Protein AF-A0AA90Q363-F1 (afdb_monomer_lite)

Foldseek 3Di:
DEQAAEAEEAEDDDAEEEEAHDAYYAYEYYYEFDLALHEYEYEEENAAEEYEHEYEDDARGQYEYEYEDYHYQYEYEYAYDHDYNAAEYEHFDADARTHAYEDLRLAAAQKEWEFPDDPQKTFTWIGRPHPVDPDDTDGHYIYGNDDLQRHDCNRYDHPPPDGHWYFYHSYPDGDTPDD

Structure (mmCIF, N/CA/C/O backbone):
data_AF-A0AA90Q363-F1
#
_entry.id   AF-A0AA90Q363-F1
#
loop_
_atom_site.group_PDB
_atom_site.id
_atom_site.type_symbol
_atom_site.label_atom_id
_atom_site.label_alt_id
_atom_site.label_comp_id
_atom_site.label_asym_id
_atom_site.label_entity_id
_atom_site.label_seq_id
_atom_site.pdbx_PDB_ins_code
_atom_site.Cartn_x
_atom_site.Cartn_y
_atom_site.Cartn_z
_atom_site.occupancy
_atom_site.B_iso_or_equiv
_atom_site.auth_seq_id
_atom_site.auth_comp_id
_atom_site.auth_asym_id
_atom_site.auth_atom_id
_atom_site.pdbx_PDB_model_num
ATOM 1 N N . LEU A 1 1 ? 9.137 2.253 -15.371 1.00 95.19 1 LEU A N 1
ATOM 2 C CA . LEU A 1 1 ? 9.299 0.809 -15.619 1.00 95.19 1 LEU A CA 1
ATOM 3 C C . LEU A 1 1 ? 7.972 0.289 -16.143 1.00 95.19 1 LEU A C 1
ATOM 5 O O . LEU A 1 1 ? 6.947 0.733 -15.639 1.00 95.19 1 LEU A O 1
ATOM 9 N N . ASN A 1 2 ? 7.997 -0.544 -17.178 1.00 97.44 2 ASN A N 1
ATOM 10 C CA . ASN A 1 2 ? 6.812 -1.176 -17.755 1.00 97.44 2 ASN A CA 1
ATOM 11 C C . ASN A 1 2 ? 7.155 -2.658 -17.968 1.00 97.44 2 ASN A C 1
ATOM 13 O O . ASN A 1 2 ? 8.180 -2.907 -18.608 1.00 97.44 2 ASN A O 1
ATOM 17 N N . GLY A 1 3 ? 6.387 -3.571 -17.372 1.00 97.44 3 GLY A N 1
ATOM 18 C CA . GLY A 1 3 ? 6.580 -5.021 -17.478 1.00 97.44 3 GLY A CA 1
ATOM 19 C C . GLY A 1 3 ? 6.080 -5.556 -18.818 1.00 97.44 3 GLY A C 1
ATOM 20 O O . GLY A 1 3 ? 6.841 -6.105 -19.614 1.00 97.44 3 GLY A O 1
ATOM 21 N N . GLY A 1 4 ? 4.845 -5.210 -19.172 1.00 98.00 4 GLY A N 1
ATOM 22 C CA . GLY A 1 4 ? 4.246 -5.552 -20.452 1.00 98.00 4 GLY A CA 1
ATOM 23 C C . GLY A 1 4 ? 3.374 -6.794 -20.340 1.00 98.00 4 GLY A C 1
ATOM 24 O O . GLY A 1 4 ? 2.246 -6.684 -19.882 1.00 98.00 4 GLY A O 1
ATOM 25 N N . ASN A 1 5 ? 3.827 -7.932 -20.867 1.00 97.94 5 ASN A N 1
ATOM 26 C CA . ASN A 1 5 ? 3.105 -9.200 -20.733 1.00 97.94 5 ASN A CA 1
ATOM 27 C C . ASN A 1 5 ? 3.977 -10.198 -19.971 1.00 97.94 5 ASN A C 1
ATOM 29 O O . ASN A 1 5 ? 5.157 -10.342 -20.299 1.00 97.94 5 ASN A O 1
ATOM 33 N N . GLY A 1 6 ? 3.336 -11.026 -19.154 1.00 98.06 6 GLY A N 1
ATOM 34 C CA . GLY A 1 6 ? 3.991 -12.023 -18.321 1.00 98.06 6 GLY A CA 1
ATOM 35 C C . GLY A 1 6 ? 4.112 -11.527 -16.887 1.00 98.06 6 GLY A C 1
ATOM 36 O O . GLY A 1 6 ? 3.754 -10.407 -16.579 1.00 98.06 6 GLY A O 1
ATOM 37 N N . ASN A 1 7 ? 4.602 -12.395 -16.009 1.00 98.62 7 ASN A N 1
ATOM 38 C CA . ASN A 1 7 ? 4.776 -12.049 -14.605 1.00 98.62 7 ASN A CA 1
ATOM 39 C C . ASN A 1 7 ? 6.124 -11.341 -14.434 1.00 98.62 7 ASN A C 1
ATOM 41 O O . ASN A 1 7 ? 7.180 -11.985 -14.506 1.00 98.62 7 ASN A O 1
ATOM 45 N N . ASP A 1 8 ? 6.095 -10.036 -14.214 1.00 98.62 8 ASP A N 1
ATOM 46 C CA . ASP A 1 8 ? 7.260 -9.173 -14.129 1.00 98.62 8 ASP A CA 1
ATOM 47 C C . ASP A 1 8 ? 7.608 -8.789 -12.687 1.00 98.62 8 ASP A C 1
ATOM 49 O O . ASP A 1 8 ? 6.795 -8.790 -11.764 1.00 98.62 8 ASP A O 1
ATOM 53 N N . VAL A 1 9 ? 8.877 -8.426 -12.485 1.00 98.50 9 VAL A N 1
ATOM 54 C CA . VAL A 1 9 ? 9.364 -7.888 -11.210 1.00 98.50 9 VAL A CA 1
ATOM 55 C C . VAL A 1 9 ? 9.909 -6.485 -11.434 1.00 98.50 9 VAL A C 1
ATOM 57 O O . VAL A 1 9 ? 10.983 -6.299 -12.012 1.00 98.50 9 VAL A O 1
ATOM 60 N N . LEU A 1 10 ? 9.186 -5.480 -10.948 1.00 98.19 10 LEU A N 1
ATOM 61 C CA . LEU A 1 10 ? 9.534 -4.073 -11.104 1.00 98.19 10 LEU A CA 1
ATOM 62 C C . LEU A 1 10 ? 10.003 -3.526 -9.761 1.00 98.19 10 LEU A C 1
ATOM 64 O O . LEU A 1 1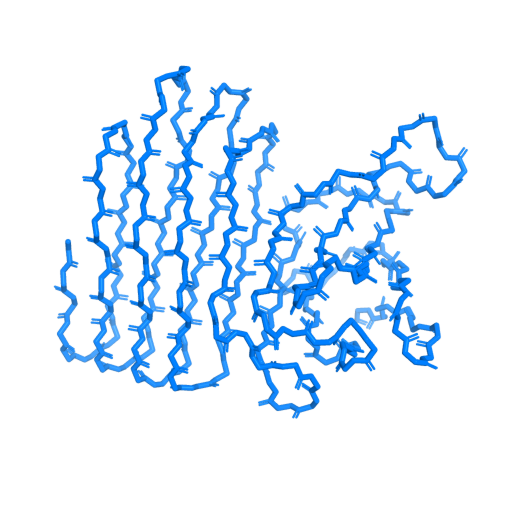0 ? 9.242 -3.482 -8.802 1.00 98.19 10 LEU A O 1
ATOM 68 N N . LYS A 1 11 ? 11.253 -3.059 -9.692 1.00 95.81 11 LYS A N 1
ATOM 69 C CA . LYS A 1 11 ? 11.830 -2.535 -8.447 1.00 95.81 11 LYS A CA 1
ATOM 70 C C . LYS A 1 11 ? 12.292 -1.103 -8.613 1.00 95.81 11 LYS A C 1
ATOM 72 O O . LYS A 1 11 ? 12.985 -0.779 -9.579 1.00 95.81 11 LYS A O 1
ATOM 77 N N . VAL A 1 12 ? 11.976 -0.261 -7.636 1.00 92.12 12 VAL A N 1
ATOM 78 C CA . VAL A 1 12 ? 12.571 1.068 -7.523 1.00 92.12 12 VAL A CA 1
ATOM 79 C C . VAL A 1 12 ? 13.054 1.339 -6.105 1.00 92.12 12 VAL A C 1
ATOM 81 O O . VAL A 1 12 ? 12.379 1.054 -5.118 1.00 92.12 12 VAL A O 1
ATOM 84 N N . SER A 1 13 ? 14.240 1.929 -6.027 1.00 85.31 13 SER A N 1
ATOM 85 C CA . SER A 1 13 ? 14.812 2.511 -4.819 1.00 85.31 13 SER A CA 1
ATOM 86 C C . SER A 1 13 ? 15.461 3.834 -5.206 1.00 85.31 13 SER A C 1
ATOM 88 O O . SER A 1 13 ? 16.245 3.866 -6.157 1.00 85.31 13 SER A O 1
ATOM 90 N N . GLY A 1 14 ? 15.166 4.916 -4.495 1.00 68.50 14 GLY A N 1
ATOM 91 C CA . GLY A 1 14 ? 15.761 6.227 -4.768 1.00 68.50 14 GLY A CA 1
ATOM 92 C C . GLY A 1 14 ? 14.752 7.366 -4.702 1.00 68.50 14 GLY A C 1
ATOM 93 O O . GLY A 1 14 ? 13.543 7.151 -4.734 1.00 68.50 14 GLY A O 1
ATOM 94 N N . SER A 1 15 ? 15.258 8.591 -4.558 1.00 69.69 15 SER A N 1
ATOM 95 C CA . SER A 1 15 ? 14.420 9.788 -4.514 1.00 69.69 15 SER A CA 1
ATOM 96 C C . SER A 1 15 ? 14.027 10.222 -5.929 1.00 69.69 15 SER A C 1
ATOM 98 O O . SER A 1 15 ? 14.728 9.942 -6.902 1.00 69.69 15 SER A O 1
ATOM 100 N N . GLY A 1 16 ? 12.895 10.919 -6.052 1.00 82.56 16 GLY A N 1
ATOM 101 C CA . GLY A 1 16 ? 12.379 11.421 -7.328 1.00 82.56 16 GLY A CA 1
ATOM 102 C C . GLY A 1 16 ? 11.018 10.842 -7.709 1.00 82.56 16 GLY A C 1
ATOM 103 O O . GLY A 1 16 ? 10.308 10.287 -6.872 1.00 82.56 16 GLY A O 1
ATOM 104 N N . ASN A 1 17 ? 10.641 11.022 -8.976 1.00 90.69 17 ASN A N 1
ATOM 105 C CA . ASN A 1 17 ? 9.351 10.589 -9.509 1.00 90.69 17 ASN A CA 1
ATOM 106 C C . ASN A 1 17 ? 9.516 9.295 -10.312 1.00 90.69 17 ASN A C 1
ATOM 108 O O . ASN A 1 17 ? 10.282 9.268 -11.274 1.00 90.69 17 ASN A O 1
ATOM 112 N N . SER A 1 18 ? 8.760 8.261 -9.957 1.00 93.88 18 SER A N 1
ATOM 113 C CA . SER A 1 18 ? 8.806 6.946 -10.597 1.00 93.88 18 SER A CA 1
ATOM 114 C C . SER A 1 18 ? 7.415 6.476 -11.011 1.00 93.88 18 SER A C 1
ATOM 116 O O . SER A 1 18 ? 6.433 6.724 -10.314 1.00 93.88 18 SER A O 1
ATOM 118 N N . GLY A 1 19 ? 7.342 5.785 -12.148 1.00 96.31 19 GLY A N 1
ATOM 119 C CA . GLY A 1 19 ? 6.154 5.062 -12.604 1.00 96.31 19 GLY A CA 1
ATOM 120 C C . GLY A 1 19 ? 6.495 3.590 -12.809 1.00 96.31 19 GLY A C 1
ATOM 121 O O . GLY A 1 19 ? 7.497 3.292 -13.469 1.00 96.31 19 GLY A O 1
ATOM 122 N N . LEU A 1 20 ? 5.702 2.696 -12.230 1.00 98.19 20 LEU A N 1
ATOM 123 C CA . LEU A 1 20 ? 5.832 1.245 -12.308 1.00 98.19 20 LEU A CA 1
ATOM 124 C C . LEU A 1 20 ? 4.488 0.700 -12.800 1.00 98.19 20 LEU A C 1
ATOM 126 O O . LEU A 1 20 ? 3.465 0.943 -12.169 1.00 98.19 20 LEU A O 1
ATOM 130 N N . PHE A 1 21 ? 4.494 0.042 -13.952 1.00 98.50 21 PHE A N 1
ATOM 131 C CA . PHE A 1 21 ? 3.294 -0.481 -14.598 1.00 98.50 21 PHE A CA 1
ATOM 132 C C . PHE A 1 21 ? 3.562 -1.942 -14.931 1.00 98.50 21 PHE A C 1
ATOM 134 O O . PHE A 1 21 ? 4.446 -2.194 -15.751 1.00 98.50 21 PHE A O 1
ATOM 141 N N . GLY A 1 22 ? 2.887 -2.860 -14.249 1.00 98.50 22 GLY A N 1
ATOM 142 C CA . GLY A 1 22 ? 3.054 -4.295 -14.437 1.00 98.50 22 GLY A CA 1
ATOM 143 C C . GLY A 1 22 ? 2.596 -4.711 -15.832 1.00 98.50 22 GLY A C 1
ATOM 144 O O . GLY A 1 22 ? 3.422 -4.933 -16.717 1.00 98.50 22 GLY A O 1
ATOM 145 N N . GLY A 1 23 ? 1.301 -4.572 -16.100 1.00 98.50 23 GLY A N 1
ATOM 146 C CA . GLY A 1 23 ? 0.713 -4.856 -17.401 1.00 98.50 23 GLY A CA 1
ATOM 147 C C . GLY A 1 23 ? -0.188 -6.075 -17.321 1.00 98.50 23 GLY A C 1
ATOM 148 O O . GLY A 1 23 ? -1.184 -6.031 -16.618 1.00 98.50 23 GLY A O 1
ATOM 149 N N . ARG A 1 24 ? 0.075 -7.106 -18.122 1.00 98.31 24 ARG A N 1
ATOM 150 C CA . ARG A 1 24 ? -0.653 -8.376 -18.047 1.00 98.31 24 ARG A CA 1
ATOM 151 C C . ARG A 1 24 ? 0.171 -9.416 -17.328 1.00 98.31 24 ARG A C 1
ATOM 153 O O . ARG A 1 24 ? 1.246 -9.731 -17.833 1.00 98.31 24 ARG A O 1
ATOM 160 N N . GLY A 1 25 ? -0.435 -10.105 -16.376 1.00 98.44 25 GLY A N 1
ATOM 161 C CA . GLY A 1 25 ? 0.195 -11.188 -15.638 1.00 98.44 25 GLY A CA 1
ATOM 162 C C . GLY A 1 25 ? 0.324 -10.811 -14.173 1.00 98.44 25 GLY A C 1
ATOM 163 O O . GLY A 1 25 ? 0.139 -9.668 -13.799 1.00 98.44 25 GLY A O 1
ATOM 164 N N . ALA A 1 26 ? 0.636 -11.797 -13.338 1.00 98.56 26 ALA A N 1
ATOM 165 C CA . ALA A 1 26 ? 0.769 -11.569 -11.905 1.00 98.56 26 ALA A CA 1
ATOM 166 C C . ALA A 1 26 ? 2.133 -10.934 -11.600 1.00 98.56 26 ALA A C 1
ATOM 168 O O . ALA A 1 26 ? 3.149 -11.640 -11.528 1.00 98.56 26 ALA A O 1
ATOM 169 N N . ASP A 1 27 ? 2.154 -9.618 -11.429 1.00 98.75 27 ASP A N 1
ATOM 170 C CA . ASP A 1 27 ? 3.351 -8.808 -11.271 1.00 98.75 27 ASP A CA 1
ATOM 171 C C . ASP A 1 27 ? 3.729 -8.576 -9.804 1.00 98.75 27 ASP A C 1
ATOM 173 O O . ASP A 1 27 ? 2.906 -8.512 -8.887 1.00 98.75 27 ASP A O 1
ATOM 177 N N . LEU A 1 28 ? 5.030 -8.393 -9.572 1.00 98.56 28 LEU A N 1
ATOM 178 C CA . LEU A 1 28 ? 5.589 -7.964 -8.295 1.00 98.56 28 LEU A CA 1
ATOM 179 C C . LEU A 1 28 ? 6.212 -6.577 -8.439 1.00 98.56 28 LEU A C 1
ATOM 181 O O . LEU A 1 28 ? 7.266 -6.401 -9.056 1.00 98.56 28 LEU A O 1
ATOM 185 N N . ILE A 1 29 ? 5.605 -5.588 -7.790 1.00 98.50 29 ILE A N 1
ATOM 186 C CA . ILE A 1 29 ? 6.070 -4.203 -7.791 1.00 98.50 29 ILE A CA 1
ATOM 187 C C . ILE A 1 29 ? 6.637 -3.862 -6.414 1.00 98.50 29 ILE A C 1
ATOM 189 O O . ILE A 1 29 ? 5.902 -3.753 -5.439 1.00 98.50 29 ILE A O 1
ATOM 193 N N . GLU A 1 30 ? 7.947 -3.640 -6.324 1.00 96.75 30 GLU A N 1
ATOM 194 C CA . GLU A 1 30 ? 8.621 -3.264 -5.080 1.00 96.75 30 GLU A CA 1
ATOM 195 C C . GLU A 1 30 ? 9.068 -1.797 -5.097 1.00 96.75 30 GLU A C 1
ATOM 197 O O . GLU A 1 30 ? 9.905 -1.372 -5.901 1.00 96.75 30 GLU A O 1
ATOM 202 N N . ILE A 1 31 ? 8.545 -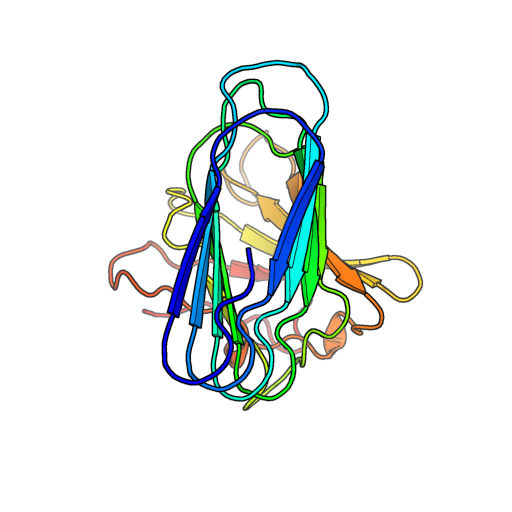1.026 -4.147 1.00 94.12 31 ILE A N 1
ATOM 203 C CA . ILE A 1 31 ? 8.906 0.367 -3.894 1.00 94.12 31 ILE A CA 1
ATOM 204 C C . ILE A 1 31 ? 9.608 0.423 -2.541 1.00 94.12 31 ILE A C 1
ATOM 206 O O . ILE A 1 31 ? 8.987 0.258 -1.487 1.00 94.12 31 ILE A O 1
ATOM 210 N N . ALA A 1 32 ? 10.918 0.650 -2.563 1.00 89.88 32 ALA A N 1
ATOM 211 C CA . ALA A 1 32 ? 11.717 0.764 -1.354 1.00 89.88 32 ALA A CA 1
ATOM 212 C C . ALA A 1 32 ? 11.912 2.229 -0.952 1.00 89.88 32 ALA A C 1
ATOM 214 O O . ALA A 1 32 ? 12.313 3.064 -1.769 1.00 89.88 32 ALA A O 1
ATOM 215 N N . ALA A 1 33 ? 11.672 2.510 0.328 1.00 77.69 33 ALA A N 1
ATOM 216 C CA . ALA A 1 33 ? 11.970 3.781 0.961 1.00 77.69 33 ALA A CA 1
ATOM 217 C C . ALA A 1 33 ? 13.410 4.230 0.722 1.00 77.69 33 ALA A C 1
ATOM 219 O O . ALA A 1 33 ? 14.348 3.438 0.589 1.00 77.69 33 ALA A O 1
ATOM 220 N N . THR A 1 34 ? 13.586 5.545 0.753 1.00 70.31 34 THR A N 1
ATOM 221 C CA . THR A 1 34 ? 14.901 6.164 0.782 1.00 70.31 34 THR A CA 1
ATOM 222 C C . THR A 1 34 ? 15.263 6.543 2.212 1.00 70.31 34 THR A C 1
ATOM 224 O O . THR A 1 34 ? 14.434 7.023 2.979 1.00 70.31 34 THR A O 1
ATOM 227 N N . GLN A 1 35 ? 16.538 6.417 2.579 1.00 72.94 35 GLN A N 1
ATOM 228 C CA . GLN A 1 35 ? 17.048 6.982 3.837 1.00 72.94 35 GLN A CA 1
ATOM 229 C C . GLN A 1 35 ? 17.275 8.504 3.716 1.00 72.94 35 GLN A C 1
ATOM 231 O O . GLN A 1 35 ? 18.212 9.045 4.298 1.00 72.94 35 GLN A O 1
ATOM 236 N N . GLN A 1 36 ? 16.475 9.187 2.894 1.00 72.06 36 GLN A N 1
ATOM 237 C CA . GLN A 1 36 ? 16.622 10.592 2.528 1.00 72.06 36 GLN A CA 1
ATOM 238 C C . GLN A 1 36 ? 15.317 11.327 2.826 1.00 72.06 36 GLN A C 1
ATOM 240 O O . GLN A 1 36 ? 14.236 10.814 2.573 1.00 72.06 36 GLN A O 1
ATOM 245 N N . T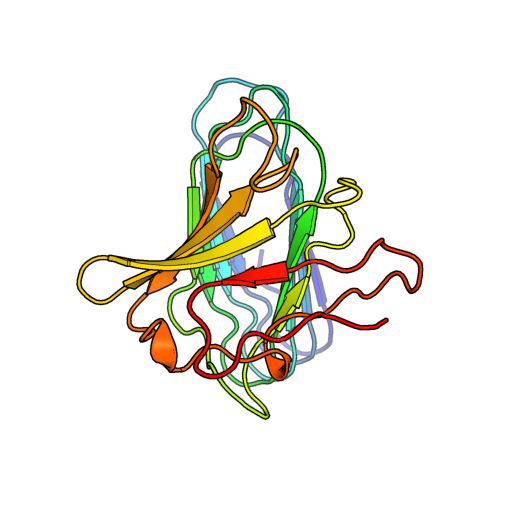HR A 1 37 ? 15.414 12.565 3.304 1.00 70.88 37 THR A N 1
ATOM 246 C CA . THR A 1 37 ? 14.241 13.399 3.627 1.00 70.88 37 THR A CA 1
ATOM 247 C C . THR A 1 37 ? 13.586 14.038 2.398 1.00 70.88 37 THR A C 1
ATOM 249 O O . THR A 1 37 ? 12.577 14.737 2.518 1.00 70.88 37 THR A O 1
ATOM 252 N N . VAL A 1 38 ? 14.163 13.836 1.210 1.00 76.69 38 VAL A N 1
ATOM 253 C CA . VAL A 1 38 ? 13.675 14.413 -0.044 1.00 76.69 38 VAL A CA 1
ATOM 254 C C . VAL A 1 38 ? 12.383 13.714 -0.451 1.00 76.69 38 VAL A C 1
ATOM 256 O O . VAL A 1 38 ? 12.370 12.507 -0.673 1.00 76.69 38 VAL A O 1
ATOM 259 N N . ALA A 1 39 ? 11.303 14.485 -0.591 1.00 79.69 39 ALA A N 1
ATOM 260 C CA . ALA A 1 39 ? 10.016 13.951 -1.016 1.00 79.69 39 ALA A CA 1
ATOM 261 C C . ALA A 1 39 ? 10.098 13.367 -2.437 1.00 79.69 39 ALA A C 1
ATOM 263 O O . ALA A 1 39 ? 10.446 14.067 -3.392 1.00 79.69 39 ALA A O 1
ATOM 264 N N . GLY A 1 40 ? 9.759 12.085 -2.562 1.00 87.31 40 GLY A N 1
ATOM 265 C CA . GLY A 1 40 ? 9.593 11.381 -3.830 1.00 87.31 40 GLY A CA 1
ATOM 266 C C . GLY A 1 40 ? 8.124 11.175 -4.188 1.00 87.31 40 GLY A C 1
ATOM 267 O O . GLY A 1 40 ? 7.215 11.425 -3.389 1.00 87.31 40 GLY A O 1
ATOM 268 N N . ARG A 1 41 ? 7.882 10.674 -5.397 1.00 92.12 41 ARG A N 1
ATOM 269 C CA . ARG A 1 41 ? 6.563 10.213 -5.828 1.00 92.12 41 ARG A CA 1
ATOM 270 C C . ARG A 1 41 ? 6.686 8.903 -6.578 1.00 92.12 41 ARG A C 1
ATOM 272 O O . ARG A 1 41 ? 7.453 8.818 -7.531 1.00 92.12 41 ARG A O 1
ATOM 279 N N . ALA A 1 42 ? 5.868 7.929 -6.220 1.00 93.94 42 ALA A N 1
ATOM 280 C CA . ALA A 1 42 ? 5.706 6.721 -7.009 1.00 93.94 42 ALA A CA 1
ATOM 281 C C . ALA A 1 42 ? 4.257 6.596 -7.479 1.00 93.94 42 ALA A C 1
ATOM 283 O O . ALA A 1 42 ? 3.314 6.876 -6.736 1.00 93.94 42 ALA A O 1
ATOM 284 N N . VAL A 1 43 ? 4.092 6.189 -8.731 1.00 96.94 43 VAL A N 1
ATOM 285 C CA . VAL A 1 43 ? 2.832 5.677 -9.262 1.00 96.94 43 VAL A CA 1
ATOM 286 C C . VAL A 1 43 ? 3.052 4.206 -9.576 1.00 96.94 43 VAL A C 1
ATOM 288 O O . VAL A 1 43 ? 3.978 3.889 -10.321 1.00 96.94 43 VAL A O 1
ATOM 291 N N . ALA A 1 44 ? 2.230 3.338 -8.998 1.00 98.19 44 ALA A N 1
ATOM 292 C CA . ALA A 1 44 ? 2.229 1.907 -9.266 1.00 98.19 44 ALA A CA 1
ATOM 293 C C . ALA A 1 44 ? 0.866 1.476 -9.809 1.00 98.19 44 ALA A C 1
ATOM 295 O O . ALA A 1 44 ? -0.164 1.930 -9.310 1.00 98.19 44 ALA A O 1
ATOM 296 N N . SER A 1 45 ? 0.884 0.625 -10.825 1.00 98.50 45 SER A N 1
ATOM 297 C CA . SER A 1 45 ? -0.279 -0.066 -11.374 1.00 98.50 45 SER A CA 1
ATOM 298 C C . SER A 1 45 ? 0.128 -1.515 -11.580 1.00 98.50 45 SER A C 1
ATOM 300 O O . SER A 1 45 ? 1.119 -1.725 -12.283 1.00 98.50 45 SER A O 1
ATOM 302 N N . GLY A 1 46 ? -0.594 -2.454 -10.977 1.00 98.56 46 GLY A N 1
ATOM 303 C CA . GLY A 1 46 ? -0.438 -3.881 -11.249 1.00 98.56 46 GLY A CA 1
ATOM 304 C C . GLY A 1 46 ? -0.871 -4.176 -12.684 1.00 98.56 46 GLY A C 1
ATOM 305 O O . GLY A 1 46 ? -0.036 -4.186 -13.585 1.00 98.56 46 GLY A O 1
ATOM 306 N N . GLY A 1 47 ? -2.175 -4.132 -12.936 1.00 98.50 47 GLY A N 1
ATOM 307 C CA . GLY A 1 47 ? -2.743 -4.264 -14.272 1.00 98.50 47 GLY A CA 1
ATOM 308 C C . GLY A 1 47 ? -3.805 -5.352 -14.325 1.00 98.50 47 GLY A C 1
ATOM 309 O O . GLY A 1 47 ? -4.847 -5.197 -13.696 1.00 98.50 47 GLY A O 1
ATOM 310 N N . ASP A 1 48 ? -3.599 -6.366 -15.158 1.00 98.50 48 ASP A N 1
ATOM 311 C CA . ASP A 1 48 ? -4.466 -7.542 -15.237 1.00 98.50 48 ASP A CA 1
ATOM 312 C C . ASP A 1 48 ? -3.856 -8.685 -14.410 1.00 98.50 48 ASP A C 1
ATOM 314 O O . ASP A 1 48 ? -2.656 -8.912 -14.498 1.00 98.50 48 ASP A O 1
ATOM 318 N N . ASP A 1 49 ? -4.711 -9.500 -13.791 1.00 98.50 49 ASP A N 1
ATOM 319 C CA . ASP A 1 49 ? -4.380 -10.618 -12.898 1.00 98.50 49 ASP A CA 1
ATOM 320 C C . ASP A 1 49 ? -3.998 -10.173 -11.472 1.00 98.50 49 ASP A C 1
ATOM 322 O O . ASP A 1 49 ? -4.167 -9.028 -11.088 1.00 98.50 49 ASP A O 1
ATOM 326 N N . ALA A 1 50 ? -3.647 -11.134 -10.614 1.00 98.38 50 ALA A N 1
ATOM 327 C CA . ALA A 1 50 ? -3.417 -10.880 -9.194 1.00 98.38 50 ALA A CA 1
ATOM 328 C C . ALA A 1 50 ? -1.999 -10.352 -8.949 1.00 98.38 50 ALA A C 1
ATOM 330 O O . ALA A 1 50 ? -1.034 -11.123 -8.981 1.00 98.38 50 ALA A O 1
ATOM 331 N N . ASP A 1 51 ? -1.894 -9.067 -8.632 1.00 98.75 51 ASP A N 1
ATOM 332 C CA . ASP A 1 51 ? -0.631 -8.366 -8.454 1.00 98.75 51 ASP A CA 1
ATOM 333 C C . ASP A 1 51 ? -0.232 -8.217 -6.987 1.00 98.75 51 ASP A C 1
ATOM 335 O O . ASP A 1 51 ? -1.044 -8.212 -6.059 1.00 98.75 51 ASP A O 1
ATOM 339 N N . THR A 1 52 ? 1.069 -8.061 -6.753 1.00 98.44 52 THR A N 1
ATOM 340 C CA . THR A 1 52 ? 1.620 -7.748 -5.431 1.00 98.44 52 THR A CA 1
ATOM 341 C C . THR A 1 52 ? 2.378 -6.431 -5.469 1.00 98.44 52 THR A C 1
ATOM 343 O O . THR A 1 52 ? 3.413 -6.303 -6.125 1.00 98.44 52 THR A O 1
ATOM 346 N N . ILE A 1 53 ? 1.907 -5.449 -4.700 1.00 98.19 53 ILE A N 1
ATOM 347 C CA . ILE A 1 53 ? 2.542 -4.135 -4.576 1.00 98.19 53 ILE A CA 1
ATOM 348 C C . ILE A 1 53 ? 3.125 -3.998 -3.173 1.00 98.19 53 ILE A C 1
ATOM 350 O O . ILE A 1 53 ? 2.407 -3.836 -2.188 1.00 98.19 53 ILE A O 1
ATOM 354 N N . VAL A 1 54 ? 4.452 -4.034 -3.089 1.00 96.00 54 VAL A N 1
ATOM 355 C CA . VAL A 1 54 ? 5.208 -3.960 -1.839 1.00 96.00 54 VAL A CA 1
ATOM 356 C C . VAL A 1 54 ? 5.750 -2.558 -1.630 1.00 96.00 54 VAL A C 1
ATOM 358 O O . VAL A 1 54 ? 6.567 -2.063 -2.409 1.00 96.00 54 VAL A O 1
ATOM 361 N N . VAL A 1 55 ? 5.376 -1.943 -0.513 1.00 93.81 55 VAL A N 1
ATOM 362 C CA . VAL A 1 55 ? 5.938 -0.675 -0.053 1.00 93.81 55 VAL A CA 1
ATOM 363 C C . VAL A 1 55 ? 6.768 -0.930 1.201 1.00 93.81 55 VAL A C 1
ATOM 365 O O . VAL A 1 55 ? 6.261 -1.309 2.255 1.00 93.81 55 VAL A O 1
ATOM 368 N N . THR A 1 56 ? 8.082 -0.740 1.090 1.00 91.50 56 THR A N 1
ATOM 369 C CA . THR A 1 56 ? 9.000 -0.857 2.231 1.00 91.50 56 THR A CA 1
ATOM 370 C C . THR A 1 56 ? 9.266 0.529 2.799 1.00 91.50 56 THR A C 1
ATOM 372 O O . THR A 1 56 ? 9.741 1.395 2.071 1.00 91.50 56 THR A O 1
ATOM 375 N N . ARG A 1 57 ? 8.963 0.744 4.081 1.00 89.06 57 ARG A N 1
ATOM 376 C CA . ARG A 1 57 ? 9.129 2.029 4.781 1.00 89.06 57 ARG A CA 1
ATOM 377 C C . ARG A 1 57 ? 10.563 2.241 5.272 1.00 89.06 57 ARG A C 1
ATOM 379 O O . ARG A 1 57 ? 11.333 1.288 5.385 1.00 89.06 57 ARG A O 1
ATOM 386 N N . GLY A 1 58 ? 10.907 3.499 5.555 1.00 85.88 58 GLY A N 1
ATOM 387 C CA . GLY A 1 58 ? 12.222 3.888 6.065 1.00 85.88 58 GLY A CA 1
ATOM 388 C C . GLY A 1 58 ? 12.144 5.050 7.055 1.00 85.88 58 GLY A C 1
ATOM 389 O O . GLY A 1 58 ? 11.207 5.847 7.052 1.00 85.88 58 GLY A O 1
ATOM 390 N N . ALA A 1 59 ? 13.149 5.178 7.921 1.00 81.19 59 ALA A N 1
ATOM 391 C CA . ALA A 1 59 ? 13.136 6.138 9.033 1.00 81.19 59 ALA A CA 1
ATOM 392 C C . ALA A 1 59 ? 12.964 7.607 8.598 1.00 81.19 59 ALA A C 1
ATOM 394 O O . ALA A 1 59 ? 12.336 8.398 9.305 1.00 81.19 59 ALA A O 1
ATOM 395 N N . LEU A 1 60 ? 13.530 7.969 7.444 1.00 80.25 60 LEU A N 1
ATOM 396 C CA . LEU A 1 60 ? 13.550 9.342 6.931 1.00 80.25 60 LEU A CA 1
ATOM 397 C C . LEU A 1 60 ? 12.706 9.535 5.671 1.00 80.25 60 LEU A C 1
ATOM 399 O O . LEU A 1 60 ? 12.669 10.652 5.157 1.00 80.25 60 LEU A O 1
ATOM 403 N N . ASP A 1 61 ? 12.044 8.485 5.188 1.00 81.44 61 ASP A N 1
ATOM 404 C CA . ASP A 1 61 ? 11.392 8.524 3.887 1.00 81.44 61 ASP A CA 1
ATOM 405 C C . ASP A 1 61 ? 10.182 9.461 3.881 1.00 81.44 61 ASP A C 1
ATOM 407 O O . ASP A 1 61 ? 9.489 9.655 4.883 1.00 81.44 61 ASP A O 1
ATOM 411 N N . ASN A 1 62 ? 9.930 10.069 2.729 1.00 86.31 62 ASN A N 1
ATOM 412 C CA . ASN A 1 62 ? 8.796 10.967 2.537 1.00 86.31 62 ASN A CA 1
ATOM 413 C C . ASN A 1 62 ? 8.180 10.785 1.144 1.00 86.31 62 ASN A C 1
ATOM 415 O O . ASN A 1 62 ? 7.718 11.740 0.516 1.00 86.31 62 ASN A O 1
ATOM 419 N N . THR A 1 63 ? 8.232 9.559 0.621 1.00 89.75 63 THR A N 1
ATOM 420 C CA . THR A 1 63 ? 7.695 9.234 -0.699 1.00 89.75 63 THR A CA 1
ATOM 421 C C . THR A 1 63 ? 6.173 9.144 -0.640 1.00 89.75 63 THR A C 1
ATOM 423 O O . THR A 1 63 ? 5.609 8.456 0.210 1.00 89.75 63 THR A O 1
ATOM 426 N N . ALA A 1 64 ? 5.501 9.846 -1.552 1.00 92.31 64 ALA A N 1
ATOM 427 C CA . ALA A 1 64 ? 4.065 9.709 -1.771 1.00 92.31 64 ALA A CA 1
ATOM 428 C C . ALA A 1 64 ? 3.805 8.644 -2.844 1.00 92.31 64 ALA A C 1
ATOM 430 O O . ALA A 1 64 ? 4.199 8.814 -4.002 1.00 92.31 64 ALA A O 1
ATOM 431 N N . VAL A 1 65 ? 3.127 7.563 -2.473 1.00 95.00 65 VAL A N 1
ATOM 432 C CA . VAL A 1 65 ? 2.804 6.437 -3.351 1.00 95.00 65 VAL A CA 1
ATOM 433 C C . VAL A 1 65 ? 1.321 6.471 -3.705 1.00 95.00 65 VAL A C 1
ATOM 435 O O . VAL A 1 65 ? 0.458 6.463 -2.829 1.00 95.00 65 VAL A O 1
ATOM 438 N N . ASN A 1 66 ? 1.027 6.494 -5.003 1.00 97.50 66 ASN A N 1
ATOM 439 C CA . ASN A 1 66 ? -0.309 6.261 -5.542 1.00 97.50 66 ASN A CA 1
ATOM 440 C C . ASN A 1 66 ? -0.316 4.901 -6.236 1.00 97.50 66 ASN A C 1
ATOM 442 O O . ASN A 1 66 ? 0.314 4.758 -7.285 1.00 97.50 66 ASN A O 1
ATOM 446 N N . ALA A 1 67 ? -1.019 3.938 -5.661 1.00 98.31 67 ALA A N 1
ATOM 447 C CA . ALA A 1 67 ? -1.114 2.580 -6.163 1.00 98.31 67 ALA A CA 1
ATOM 448 C C . ALA A 1 67 ? -2.513 2.291 -6.730 1.00 98.31 67 ALA A C 1
ATOM 450 O O . ALA A 1 67 ? -3.509 2.903 -6.330 1.00 98.31 67 ALA A O 1
ATOM 451 N N . SER A 1 68 ? -2.552 1.367 -7.676 1.00 98.56 68 SER A N 1
ATOM 452 C CA . SER A 1 68 ? -3.743 0.737 -8.231 1.00 98.56 68 SER A CA 1
ATOM 453 C C . SER A 1 68 ? -3.389 -0.726 -8.454 1.00 98.56 68 SER A C 1
ATOM 455 O O . SER A 1 68 ? -2.301 -1.006 -8.963 1.00 98.56 68 SER A O 1
ATOM 457 N N . GLY A 1 69 ? -4.239 -1.623 -7.970 1.00 98.25 69 GLY A N 1
ATOM 458 C CA . GLY A 1 69 ? -4.060 -3.059 -8.177 1.00 98.25 69 GLY A CA 1
ATOM 459 C C . GLY A 1 69 ? -4.417 -3.391 -9.619 1.00 98.25 69 GLY A C 1
ATOM 460 O O . GLY A 1 69 ? -3.542 -3.692 -10.423 1.00 98.25 69 GLY A O 1
ATOM 461 N N . GLY A 1 70 ? -5.655 -3.071 -9.983 1.00 98.44 70 GLY A N 1
ATOM 462 C CA . GLY A 1 70 ? -6.190 -3.263 -11.317 1.00 98.44 70 GLY A CA 1
ATOM 463 C C . GLY A 1 70 ? -7.283 -4.322 -11.292 1.00 98.44 70 GLY A C 1
ATOM 464 O O . GLY A 1 70 ? -8.222 -4.232 -10.502 1.00 98.44 70 GLY A O 1
ATOM 465 N N . ALA A 1 71 ? -7.233 -5.264 -12.225 1.00 98.12 71 ALA A N 1
ATOM 466 C CA . ALA A 1 71 ? -8.179 -6.360 -12.313 1.00 98.12 71 ALA A CA 1
ATOM 467 C C . ALA A 1 71 ? -7.568 -7.619 -11.706 1.00 98.12 71 ALA A C 1
ATOM 469 O O . ALA A 1 71 ? -6.743 -8.254 -12.339 1.00 98.12 71 ALA A O 1
ATOM 470 N N . GLY A 1 72 ? -8.058 -8.066 -10.560 1.00 97.94 72 GLY A N 1
ATOM 471 C CA . GLY A 1 72 ? -7.488 -9.230 -9.899 1.00 97.94 72 GLY A CA 1
ATOM 472 C C . GLY A 1 72 ? -7.927 -9.295 -8.451 1.00 97.94 72 GLY A C 1
ATOM 473 O O . GLY A 1 72 ? -8.870 -8.618 -8.053 1.00 97.94 72 GLY A O 1
ATOM 474 N N . ILE A 1 73 ? -7.260 -10.156 -7.686 1.00 98.12 73 ILE A N 1
ATOM 475 C CA . ILE A 1 73 ? -7.252 -10.065 -6.225 1.00 98.12 73 ILE A CA 1
ATOM 476 C C . ILE A 1 73 ? -5.848 -9.619 -5.857 1.00 98.12 73 ILE A C 1
ATOM 478 O O . ILE A 1 73 ? -4.935 -10.446 -5.769 1.00 98.12 73 ILE A O 1
ATOM 482 N N . ASP A 1 74 ? -5.686 -8.318 -5.676 1.00 98.62 74 ASP A N 1
ATOM 483 C CA . ASP A 1 74 ? -4.378 -7.706 -5.510 1.00 98.62 74 ASP A CA 1
ATOM 484 C C . ASP A 1 74 ? -3.970 -7.681 -4.043 1.00 98.62 74 ASP A C 1
ATOM 486 O O . ASP A 1 74 ? -4.799 -7.631 -3.132 1.00 98.62 74 ASP A O 1
ATOM 490 N N . THR A 1 75 ? -2.666 -7.734 -3.789 1.00 97.81 75 THR A N 1
ATOM 491 C CA . THR A 1 75 ? -2.111 -7.699 -2.434 1.00 97.81 75 THR A CA 1
ATOM 492 C C . THR A 1 75 ? -1.215 -6.482 -2.251 1.00 97.81 75 THR A C 1
ATOM 494 O O . THR A 1 75 ? -0.172 -6.335 -2.891 1.00 97.81 75 THR A O 1
ATOM 497 N N . PHE A 1 76 ? -1.601 -5.613 -1.320 1.00 97.12 76 PHE A N 1
ATOM 498 C CA . PHE A 1 76 ? -0.835 -4.439 -0.921 1.00 97.12 76 PHE A CA 1
ATOM 499 C C . PHE A 1 76 ? -0.058 -4.750 0.354 1.00 97.12 76 PHE A C 1
ATOM 501 O O . PHE A 1 76 ? -0.627 -4.819 1.444 1.00 97.12 76 PHE A O 1
ATOM 508 N N . VAL A 1 77 ? 1.255 -4.915 0.215 1.00 94.25 77 VAL A N 1
ATOM 509 C CA . VAL A 1 77 ? 2.148 -5.267 1.322 1.00 94.25 77 VAL A CA 1
ATOM 510 C C . VAL A 1 77 ? 2.800 -4.005 1.867 1.00 94.25 77 VAL A C 1
ATOM 512 O O . VAL A 1 77 ? 3.467 -3.270 1.129 1.00 94.25 77 VAL A O 1
ATOM 515 N N . LEU A 1 78 ? 2.678 -3.770 3.172 1.00 89.88 78 LEU A N 1
ATOM 516 C CA . LEU A 1 78 ? 3.415 -2.716 3.862 1.00 89.88 78 LEU A CA 1
ATOM 517 C C . LEU A 1 78 ? 4.359 -3.327 4.897 1.00 89.88 78 LEU A C 1
ATOM 519 O O . LEU A 1 78 ? 3.931 -3.998 5.830 1.00 89.88 78 LEU A O 1
ATOM 523 N N . ARG A 1 79 ? 5.659 -3.057 4.754 1.00 88.56 79 ARG A N 1
ATOM 524 C CA . ARG A 1 79 ? 6.695 -3.608 5.643 1.00 88.56 79 ARG A CA 1
ATOM 525 C C . ARG A 1 79 ? 7.751 -2.585 6.036 1.00 88.56 79 ARG A C 1
ATOM 527 O O . ARG A 1 79 ? 7.838 -1.497 5.459 1.00 88.56 79 ARG A O 1
ATOM 534 N N . GLY A 1 80 ? 8.595 -2.967 6.987 1.00 83.69 80 GLY A N 1
ATOM 535 C CA . GLY A 1 80 ? 9.722 -2.161 7.446 1.00 83.69 80 GLY A CA 1
ATOM 536 C C . GLY A 1 80 ? 9.331 -1.096 8.470 1.00 83.69 80 GLY A C 1
ATOM 537 O O . GLY A 1 80 ? 8.159 -0.897 8.809 1.00 83.69 80 GLY A O 1
ATOM 538 N N . GLU A 1 81 ? 10.348 -0.400 8.964 1.00 79.44 81 GLU A N 1
ATOM 539 C CA . GLU A 1 81 ? 10.237 0.546 10.072 1.00 79.44 81 GLU A CA 1
ATOM 540 C C . GLU A 1 81 ? 10.293 2.003 9.603 1.00 79.44 81 GLU A C 1
ATOM 542 O O . GLU A 1 81 ? 10.821 2.332 8.540 1.00 79.44 81 GLU A O 1
ATOM 547 N N . GLY A 1 82 ? 9.775 2.905 10.434 1.00 81.00 82 GLY A N 1
ATOM 548 C CA . GLY A 1 82 ? 9.777 4.335 10.154 1.00 81.00 82 GLY A CA 1
ATOM 549 C C . GLY A 1 82 ? 8.512 4.813 9.452 1.00 81.00 82 GLY A C 1
ATOM 550 O O . GLY A 1 82 ? 7.418 4.295 9.679 1.00 81.00 82 GLY A O 1
ATOM 551 N N . ARG A 1 83 ? 8.654 5.865 8.646 1.00 76.75 83 ARG A N 1
ATOM 552 C CA . ARG A 1 83 ? 7.531 6.571 8.026 1.00 76.75 83 ARG A CA 1
ATOM 553 C C . ARG A 1 83 ? 7.508 6.356 6.515 1.00 76.75 83 ARG A C 1
ATOM 555 O O . ARG A 1 83 ? 8.496 5.974 5.898 1.00 76.75 83 ARG A O 1
ATOM 562 N N . LEU A 1 84 ? 6.345 6.618 5.944 1.00 80.81 84 LEU A N 1
ATOM 563 C CA . LEU A 1 84 ? 6.133 6.838 4.522 1.00 80.81 84 LEU A CA 1
ATOM 564 C C . LEU A 1 84 ? 5.499 8.225 4.389 1.00 80.81 84 LEU A C 1
ATOM 566 O O . LEU A 1 84 ? 4.822 8.665 5.321 1.00 80.81 84 LEU A O 1
ATOM 570 N N . GLY A 1 85 ? 5.696 8.910 3.260 1.00 85.38 85 GLY A N 1
ATOM 571 C CA . GLY A 1 85 ? 4.997 10.172 3.011 1.00 85.38 85 GLY A CA 1
ATOM 572 C C . GLY A 1 85 ? 3.484 9.947 2.962 1.00 85.38 85 GLY A C 1
ATOM 573 O O . GLY A 1 85 ? 2.734 10.488 3.771 1.00 85.38 85 GLY A O 1
ATOM 574 N N . SER A 1 86 ? 3.040 9.099 2.036 1.00 91.75 86 SER A N 1
ATOM 575 C CA . SER A 1 86 ? 1.675 8.564 2.009 1.00 91.75 86 SER A CA 1
ATOM 576 C C . SER A 1 86 ? 1.589 7.318 1.129 1.00 91.75 86 SER A C 1
ATOM 578 O O . SER A 1 86 ? 2.378 7.158 0.199 1.00 91.75 86 SER A O 1
ATOM 580 N N . LEU A 1 87 ? 0.596 6.466 1.387 1.00 95.38 87 LEU A N 1
ATOM 581 C CA . LEU A 1 87 ? 0.163 5.408 0.474 1.00 95.38 87 LEU A CA 1
ATOM 582 C C . LEU A 1 87 ? -1.330 5.567 0.213 1.00 95.38 87 LEU A C 1
ATOM 584 O O . LEU A 1 87 ? -2.141 5.534 1.136 1.00 95.38 87 LEU A O 1
ATOM 588 N N . THR A 1 88 ? -1.687 5.775 -1.046 1.00 97.94 88 THR A N 1
ATOM 589 C CA . THR A 1 88 ? -3.072 5.892 -1.501 1.00 97.94 88 THR A CA 1
ATOM 590 C C . THR A 1 88 ? -3.357 4.806 -2.524 1.00 97.94 88 THR A C 1
ATOM 592 O O . THR A 1 88 ? -2.683 4.763 -3.552 1.00 97.94 88 THR A O 1
ATOM 595 N N . VAL A 1 89 ? -4.356 3.967 -2.260 1.00 98.62 89 VAL A N 1
ATOM 596 C CA . VAL A 1 89 ? -4.851 2.940 -3.186 1.00 98.62 89 VAL A CA 1
ATOM 597 C C . VAL A 1 89 ? -6.149 3.438 -3.809 1.00 98.62 89 VAL A C 1
ATOM 599 O O . VAL A 1 89 ? -7.034 3.921 -3.099 1.00 98.62 89 VAL A O 1
ATOM 602 N N . LYS A 1 90 ? -6.240 3.403 -5.139 1.00 98.25 90 LYS A N 1
ATOM 603 C CA . LYS A 1 90 ? -7.309 4.088 -5.885 1.00 98.25 90 LYS A CA 1
ATOM 604 C C . LYS A 1 90 ? -8.554 3.244 -6.148 1.00 98.25 90 LYS A C 1
ATOM 606 O O . LYS A 1 90 ? -9.617 3.819 -6.362 1.00 98.25 90 LYS A O 1
ATOM 611 N N . ASP A 1 91 ? -8.403 1.930 -6.171 1.00 98.19 91 ASP A N 1
ATOM 612 C CA . ASP A 1 91 ? -9.363 0.975 -6.730 1.00 98.19 91 ASP A CA 1
ATOM 613 C C . ASP A 1 91 ? -9.538 -0.281 -5.869 1.00 98.19 91 ASP A C 1
ATOM 615 O O . ASP A 1 91 ? -10.037 -1.285 -6.358 1.00 98.19 91 ASP A O 1
ATOM 619 N N . PHE A 1 92 ? -9.180 -0.198 -4.584 1.00 98.62 92 PHE A N 1
ATOM 620 C CA . PHE A 1 92 ? -9.237 -1.332 -3.665 1.00 98.62 92 PHE A CA 1
ATOM 621 C C . PHE A 1 92 ? -10.642 -1.956 -3.605 1.00 98.62 92 PHE A C 1
ATOM 623 O O . PHE A 1 92 ? -11.612 -1.292 -3.219 1.00 98.62 92 PHE A O 1
ATOM 630 N N . ALA A 1 93 ? -10.748 -3.242 -3.925 1.00 98.38 93 ALA A N 1
ATOM 631 C CA . ALA A 1 93 ? -11.970 -4.024 -3.804 1.00 98.38 93 ALA A CA 1
ATOM 632 C C . ALA A 1 93 ? -12.106 -4.594 -2.383 1.00 98.38 93 ALA A C 1
ATOM 634 O O . ALA A 1 93 ? -11.336 -5.449 -1.969 1.00 98.38 93 ALA A O 1
ATOM 635 N N . ALA A 1 94 ? -13.099 -4.143 -1.615 1.00 96.31 94 ALA A N 1
ATOM 636 C CA . ALA A 1 94 ? -13.353 -4.658 -0.267 1.00 96.31 94 ALA A CA 1
ATOM 637 C C . ALA A 1 94 ? -14.288 -5.885 -0.258 1.00 96.31 94 ALA A C 1
ATOM 639 O O . ALA A 1 94 ? -15.051 -6.118 -1.196 1.00 96.31 94 ALA A O 1
ATOM 640 N N . GLY A 1 95 ? -14.278 -6.632 0.847 1.00 93.62 95 GLY A N 1
ATOM 641 C CA . GLY A 1 95 ? -15.101 -7.819 1.070 1.00 93.62 95 GLY A CA 1
ATOM 642 C C . GLY A 1 95 ? -14.501 -9.115 0.518 1.00 93.62 95 GLY A C 1
ATOM 643 O O . GLY A 1 95 ? -13.359 -9.157 0.058 1.00 93.62 95 GLY A O 1
ATOM 644 N N . ALA A 1 96 ? -15.299 -10.184 0.581 1.00 91.88 96 ALA A N 1
ATOM 645 C CA . ALA A 1 96 ? -14.922 -11.514 0.115 1.00 91.88 96 ALA A CA 1
ATOM 646 C C . ALA A 1 96 ? -14.577 -11.516 -1.383 1.00 91.88 96 ALA A C 1
ATOM 648 O O . ALA A 1 96 ? -15.371 -11.070 -2.212 1.00 91.88 96 ALA A O 1
ATOM 649 N N . GLY A 1 97 ? -13.406 -12.058 -1.726 1.00 93.81 97 GLY A N 1
ATOM 650 C CA . GLY A 1 97 ? -12.906 -12.078 -3.105 1.00 93.81 97 GLY A CA 1
ATOM 651 C C . GLY A 1 97 ? -12.411 -10.722 -3.617 1.00 93.81 97 GLY A C 1
ATOM 652 O O . GLY A 1 97 ? -12.168 -10.604 -4.812 1.00 93.81 97 GLY A O 1
ATOM 653 N N . GLY A 1 98 ? -12.290 -9.725 -2.737 1.00 97.38 98 GLY A N 1
ATOM 654 C CA . GLY A 1 98 ? -11.618 -8.462 -3.015 1.00 97.38 98 GLY A CA 1
ATOM 655 C C . GLY A 1 98 ? -10.130 -8.494 -2.661 1.00 97.38 98 GLY A C 1
ATOM 656 O O . GLY A 1 98 ? -9.590 -9.528 -2.259 1.00 97.38 98 GLY A O 1
ATOM 657 N N . ASP A 1 99 ? -9.498 -7.334 -2.785 1.00 98.44 99 ASP A N 1
ATOM 658 C CA . ASP A 1 99 ? -8.083 -7.099 -2.534 1.00 98.44 99 ASP A CA 1
ATOM 659 C C . ASP A 1 99 ? -7.705 -7.301 -1.068 1.00 98.44 99 ASP A C 1
ATOM 661 O O . ASP A 1 99 ? -8.536 -7.319 -0.148 1.00 98.44 99 ASP A O 1
ATOM 665 N N . ARG A 1 100 ? -6.400 -7.446 -0.854 1.00 96.25 100 ARG A N 1
ATOM 666 C CA . ARG A 1 100 ? -5.795 -7.835 0.413 1.00 96.25 100 ARG A CA 1
ATOM 667 C C . ARG A 1 100 ? -4.754 -6.826 0.858 1.00 96.25 100 ARG A C 1
ATOM 669 O O . ARG A 1 100 ? -4.005 -6.266 0.060 1.00 96.25 100 ARG A O 1
ATOM 676 N N . ILE A 1 101 ? -4.683 -6.635 2.164 1.00 93.75 101 ILE A N 1
ATOM 677 C CA . ILE A 1 101 ? -3.657 -5.856 2.842 1.00 93.75 101 ILE A CA 1
ATOM 678 C C . ILE A 1 101 ? -2.819 -6.833 3.651 1.00 93.75 101 ILE A C 1
ATOM 680 O O . ILE A 1 101 ? -3.350 -7.562 4.490 1.00 93.75 101 ILE A O 1
ATOM 684 N N . ASP A 1 102 ? -1.518 -6.821 3.399 1.00 90.38 102 ASP A N 1
ATOM 685 C CA . ASP A 1 102 ? -0.544 -7.601 4.148 1.00 90.38 102 ASP A CA 1
ATOM 686 C C . ASP A 1 102 ? 0.306 -6.668 5.013 1.00 90.38 102 ASP A C 1
ATOM 688 O O . ASP A 1 102 ? 0.999 -5.769 4.518 1.00 90.38 102 ASP A O 1
ATOM 692 N N . LEU A 1 103 ? 0.220 -6.885 6.324 1.00 80.25 103 LEU A N 1
ATOM 693 C CA . LEU A 1 103 ? 0.955 -6.148 7.347 1.00 80.25 103 LEU A CA 1
ATOM 694 C C . LEU A 1 103 ? 1.910 -7.053 8.135 1.00 80.25 103 LEU A C 1
ATOM 696 O O . LEU A 1 103 ? 2.422 -6.612 9.160 1.00 80.25 103 LEU A O 1
ATOM 700 N N . ALA A 1 104 ? 2.190 -8.279 7.680 1.00 73.06 104 ALA A N 1
ATOM 701 C CA . ALA A 1 104 ? 3.068 -9.232 8.370 1.00 73.06 104 ALA A CA 1
ATOM 702 C C . ALA A 1 104 ? 4.463 -8.644 8.661 1.00 73.06 104 ALA A C 1
ATOM 704 O O . ALA A 1 104 ? 5.076 -8.884 9.700 1.00 73.06 104 ALA A O 1
ATOM 705 N N . GLY A 1 105 ? 4.936 -7.756 7.780 1.00 71.31 105 GLY A N 1
ATOM 706 C CA . GLY A 1 105 ? 6.178 -7.006 7.962 1.00 71.31 105 GLY A CA 1
ATOM 707 C C . GLY A 1 105 ? 6.139 -5.903 9.031 1.00 71.31 105 GLY A C 1
ATOM 708 O O . GLY A 1 105 ? 7.123 -5.165 9.155 1.00 71.31 105 GLY A O 1
ATOM 709 N N . LEU A 1 106 ? 5.030 -5.746 9.762 1.00 74.94 106 LEU A N 1
ATOM 710 C CA . LEU A 1 106 ? 4.836 -4.813 10.874 1.00 74.94 106 LEU A CA 1
ATOM 711 C C . LEU A 1 106 ? 4.792 -5.590 12.199 1.00 74.94 106 LEU A C 1
ATOM 713 O O . LEU A 1 106 ? 3.731 -5.901 12.729 1.00 74.94 106 LEU A O 1
ATOM 717 N N . ALA A 1 107 ? 5.960 -5.914 12.754 1.00 59.50 107 ALA A N 1
ATOM 718 C CA . ALA A 1 107 ? 6.051 -6.641 14.020 1.00 59.50 107 ALA A CA 1
ATOM 719 C C . ALA A 1 107 ? 5.464 -5.828 15.193 1.00 59.50 107 ALA A C 1
ATOM 721 O O . ALA A 1 107 ? 6.054 -4.832 15.614 1.00 59.50 107 ALA A O 1
ATOM 722 N N . ALA A 1 108 ? 4.324 -6.264 15.739 1.00 65.88 108 ALA A N 1
ATOM 723 C CA . ALA A 1 108 ? 3.680 -5.627 16.891 1.00 65.88 108 ALA A CA 1
ATOM 724 C C . ALA A 1 108 ? 2.715 -6.589 17.618 1.00 65.88 108 ALA A C 1
ATOM 726 O O . ALA A 1 108 ? 1.528 -6.650 17.287 1.00 65.88 108 ALA A O 1
ATOM 727 N N . PRO A 1 109 ? 3.196 -7.370 18.604 1.00 65.94 109 PRO A N 1
ATOM 728 C CA . PRO A 1 109 ? 2.329 -8.224 19.408 1.00 65.94 109 PRO A CA 1
ATOM 729 C C . PRO A 1 109 ? 1.241 -7.410 20.123 1.00 65.94 109 PRO A C 1
ATOM 731 O O . PRO A 1 109 ? 1.558 -6.555 20.944 1.00 65.94 109 PRO A O 1
ATOM 734 N N . GLY A 1 110 ? -0.030 -7.703 19.833 1.00 72.06 110 GLY A N 1
ATOM 735 C CA . GLY A 1 110 ? -1.174 -6.985 20.409 1.00 72.06 110 GLY A CA 1
ATOM 736 C C . GLY A 1 110 ? -1.549 -5.684 19.691 1.00 72.06 110 GLY A C 1
ATOM 737 O O . GLY A 1 110 ? -2.335 -4.915 20.239 1.00 72.06 110 GLY A O 1
ATOM 738 N N . GLY A 1 111 ? -1.009 -5.433 18.492 1.00 81.31 111 GLY A N 1
ATOM 739 C CA . GLY A 1 111 ? -1.401 -4.288 17.673 1.00 81.31 111 GLY A CA 1
ATOM 740 C C . GLY A 1 111 ? -2.861 -4.347 17.203 1.00 81.31 111 GLY A C 1
ATOM 741 O O . GLY A 1 111 ? -3.459 -5.421 17.087 1.00 81.31 111 GLY A O 1
ATOM 742 N N . VAL A 1 112 ? -3.432 -3.178 16.911 1.00 84.75 112 VAL A N 1
ATOM 743 C CA . VAL A 1 112 ? -4.828 -3.018 16.468 1.00 84.75 112 VAL A CA 1
ATOM 744 C C . VAL A 1 112 ? -4.853 -2.380 15.084 1.00 84.75 112 VAL A C 1
ATOM 746 O O . VAL A 1 112 ? -4.245 -1.334 14.854 1.00 84.75 112 VAL A O 1
ATOM 749 N N . LEU A 1 113 ? -5.573 -2.998 14.150 1.00 88.00 113 LEU A N 1
ATOM 750 C CA . LEU A 1 113 ? -5.816 -2.456 12.818 1.00 88.00 113 LEU A CA 1
ATOM 751 C C . LEU A 1 113 ? -7.218 -1.844 12.769 1.00 88.00 113 LEU A C 1
ATOM 753 O O . LEU A 1 113 ? -8.226 -2.522 12.961 1.00 88.00 113 LEU A O 1
ATOM 757 N N . GLU A 1 114 ? -7.286 -0.551 12.482 1.00 90.38 114 GLU A N 1
ATOM 758 C CA . GLU A 1 114 ? -8.532 0.200 12.399 1.00 90.38 114 GLU A CA 1
ATOM 759 C C . GLU A 1 114 ? -8.841 0.589 10.951 1.00 90.38 114 GLU A C 1
ATOM 761 O O . GLU A 1 114 ? -8.001 1.159 10.247 1.00 90.38 114 GLU A O 1
ATOM 766 N N . PHE A 1 115 ? -10.090 0.381 10.541 1.00 93.06 115 PHE A N 1
ATOM 767 C CA . PHE A 1 115 ? -10.657 0.944 9.320 1.00 93.06 115 PHE A CA 1
ATOM 768 C C . PHE A 1 115 ? -11.586 2.101 9.681 1.00 93.06 115 PHE A C 1
ATOM 770 O O . PHE A 1 115 ? -12.662 1.909 10.247 1.00 93.06 115 PHE A O 1
ATOM 777 N N . VAL A 1 116 ? -11.172 3.325 9.360 1.00 95.38 116 VAL A N 1
ATOM 778 C CA . VAL A 1 116 ? -11.894 4.544 9.748 1.00 95.38 116 VAL A CA 1
ATOM 779 C C . VAL A 1 116 ? -12.386 5.280 8.510 1.00 95.38 116 VAL A C 1
ATOM 781 O O . VAL A 1 116 ? -11.592 5.667 7.653 1.00 95.38 116 VAL A O 1
ATOM 784 N N . GLN A 1 117 ? -13.694 5.526 8.421 1.00 96.88 117 GLN A N 1
ATOM 785 C CA . GLN A 1 117 ? -14.256 6.324 7.331 1.00 96.88 117 GLN A CA 1
ATOM 786 C C . GLN A 1 117 ? -13.750 7.774 7.403 1.00 96.88 117 GLN A C 1
ATOM 788 O O . GLN A 1 117 ? -13.838 8.425 8.444 1.00 96.88 117 GLN A O 1
ATOM 793 N N . SER A 1 118 ? -13.284 8.308 6.276 1.00 97.06 118 SER A N 1
ATOM 794 C CA . SER A 1 118 ? -12.878 9.704 6.105 1.00 97.06 118 SER A CA 1
ATOM 795 C C . SER A 1 118 ? -13.373 10.230 4.758 1.00 97.06 118 SER A C 1
ATOM 797 O O . SER A 1 118 ? -12.796 9.964 3.703 1.00 97.06 118 SER A O 1
ATOM 799 N N . GLY A 1 119 ? -14.491 10.961 4.772 1.00 97.06 119 GLY A N 1
ATOM 800 C CA . GLY A 1 119 ? -15.160 11.376 3.536 1.00 97.06 119 GLY A CA 1
ATOM 801 C C . GLY A 1 119 ? -15.580 10.159 2.707 1.00 97.06 119 GLY A C 1
ATOM 802 O O . GLY A 1 119 ? -16.250 9.272 3.227 1.00 97.06 119 GLY A O 1
ATOM 803 N N . SER A 1 120 ? -15.173 10.099 1.436 1.00 96.88 120 SER A N 1
ATOM 804 C CA . SER A 1 120 ? -15.387 8.930 0.566 1.00 96.88 120 SER A CA 1
ATOM 805 C C . SER A 1 120 ? -14.304 7.854 0.689 1.00 96.88 120 SER A C 1
ATOM 807 O O . SER A 1 120 ? -14.392 6.837 0.013 1.00 96.88 120 SER A O 1
ATOM 809 N N . ALA A 1 121 ? -13.273 8.068 1.505 1.00 98.25 121 ALA A N 1
ATOM 810 C CA . ALA 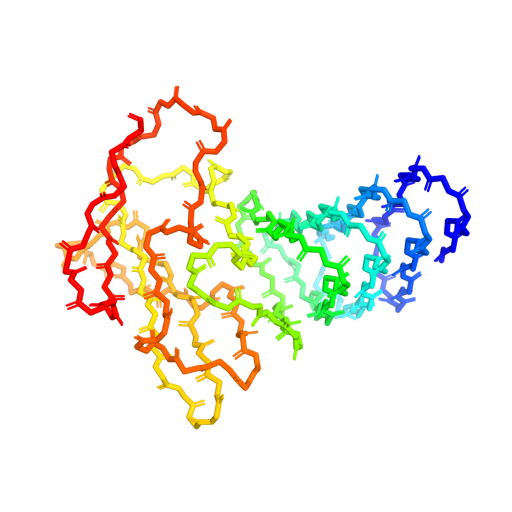A 1 121 ? -12.163 7.140 1.663 1.00 98.25 121 ALA A CA 1
ATOM 811 C C . ALA A 1 121 ? -12.245 6.371 2.986 1.00 98.25 121 ALA A C 1
ATOM 813 O O . ALA A 1 121 ? -12.871 6.819 3.947 1.00 98.25 121 ALA A O 1
ATOM 814 N N . THR A 1 122 ? -11.534 5.252 3.052 1.00 97.94 122 THR A N 1
ATOM 815 C CA . THR A 1 122 ? -11.239 4.540 4.298 1.00 97.94 122 THR A CA 1
ATOM 816 C C . THR A 1 122 ? -9.769 4.727 4.650 1.00 97.94 122 THR A C 1
ATOM 818 O O . THR A 1 122 ? -8.888 4.519 3.817 1.00 97.94 122 THR A O 1
ATOM 821 N N . LEU A 1 123 ? -9.489 5.135 5.885 1.00 96.88 123 LEU A N 1
ATOM 822 C CA . LEU A 1 123 ? -8.144 5.158 6.446 1.00 96.88 123 LEU A CA 1
ATOM 823 C C . LEU A 1 123 ? -7.860 3.802 7.081 1.00 96.88 123 LEU A C 1
ATOM 825 O O . LEU A 1 123 ? -8.602 3.373 7.962 1.00 96.88 123 LEU A O 1
ATOM 829 N N . VAL A 1 124 ? -6.773 3.168 6.654 1.00 94.38 124 VAL A N 1
ATOM 830 C CA . VAL A 1 124 ? -6.211 1.977 7.292 1.00 94.38 124 VAL A CA 1
ATOM 831 C C . VAL A 1 124 ? -5.179 2.469 8.295 1.00 94.38 124 VAL A C 1
ATOM 833 O O . VAL A 1 124 ? -4.145 3.035 7.911 1.00 94.38 124 VAL A O 1
ATOM 836 N N . ARG A 1 125 ? -5.481 2.328 9.583 1.00 92.00 125 ARG A N 1
ATOM 837 C CA . ARG A 1 125 ? -4.644 2.823 10.676 1.00 92.00 125 ARG A CA 1
ATOM 838 C C . ARG A 1 125 ? -4.157 1.669 11.523 1.00 92.00 125 ARG A C 1
ATOM 840 O O . ARG A 1 125 ? -4.908 0.739 11.767 1.00 92.00 125 ARG A O 1
ATOM 847 N N . PHE A 1 126 ? -2.926 1.760 11.997 1.00 88.19 126 PHE A N 1
ATOM 848 C CA . PHE A 1 126 ? -2.347 0.731 12.842 1.00 88.19 126 PHE A CA 1
ATOM 849 C C . PHE A 1 126 ? -1.860 1.318 14.152 1.00 88.19 126 PHE A C 1
ATOM 851 O O . PHE A 1 126 ? -1.080 2.277 14.163 1.00 88.19 126 PHE A O 1
ATOM 858 N N . ASP A 1 127 ? -2.353 0.731 15.229 1.00 87.50 127 ASP A N 1
ATOM 859 C CA . ASP A 1 127 ? -1.896 0.929 16.587 1.00 87.50 127 ASP A CA 1
ATOM 860 C C . ASP A 1 127 ? -0.851 -0.140 16.924 1.00 87.50 127 ASP A C 1
ATOM 862 O O . ASP A 1 127 ? -1.152 -1.332 16.913 1.00 87.50 127 ASP A O 1
ATOM 866 N N . LEU A 1 128 ? 0.391 0.282 17.167 1.00 83.06 128 LEU A N 1
ATOM 867 C CA . LEU A 1 128 ? 1.529 -0.626 17.334 1.00 83.06 128 LEU A CA 1
ATOM 868 C C . LEU A 1 128 ? 1.580 -1.239 18.742 1.00 83.06 128 LEU A C 1
ATOM 870 O O . LEU A 1 128 ? 2.028 -2.371 18.898 1.00 83.06 128 LEU A O 1
ATOM 874 N N . ASP A 1 129 ? 1.184 -0.495 19.771 1.00 82.56 129 ASP A N 1
ATOM 875 C CA . ASP A 1 129 ? 1.185 -0.962 21.164 1.00 82.56 129 ASP A CA 1
ATOM 876 C C . ASP A 1 129 ? -0.217 -1.342 21.665 1.00 82.56 129 ASP A C 1
ATOM 878 O O . ASP A 1 129 ? -0.372 -1.784 22.808 1.00 82.56 129 ASP A O 1
ATOM 882 N N . GLY A 1 130 ? -1.204 -1.251 20.772 1.00 81.81 130 GLY A N 1
ATOM 883 C CA . GLY A 1 130 ? -2.574 -1.687 20.974 1.00 81.81 130 GLY A CA 1
ATOM 884 C C . GLY A 1 130 ? -3.364 -0.759 21.890 1.00 81.81 130 GLY A C 1
ATOM 885 O O . GLY A 1 130 ? -2.825 0.128 22.541 1.00 81.81 130 GLY A O 1
ATOM 886 N N . ALA A 1 131 ? -4.666 -1.021 22.025 1.00 80.00 131 ALA A N 1
ATOM 887 C CA . ALA A 1 131 ? -5.606 -0.080 22.646 1.00 80.00 131 ALA A CA 1
ATOM 888 C C . ALA A 1 131 ? -5.307 0.308 24.115 1.00 80.00 131 ALA A C 1
ATOM 890 O O . ALA A 1 131 ? -5.877 1.272 24.629 1.00 80.00 131 ALA A O 1
ATOM 891 N N . ALA A 1 132 ? -4.465 -0.455 24.821 1.00 83.44 132 ALA A N 1
ATOM 892 C CA . ALA A 1 132 ? -4.039 -0.166 26.193 1.00 83.44 132 ALA A CA 1
ATOM 893 C C . ALA A 1 132 ? -2.705 0.604 26.277 1.00 83.44 132 ALA A C 1
ATOM 895 O O . ALA A 1 132 ? -2.326 1.050 27.366 1.00 83.44 132 ALA A O 1
ATOM 896 N N . GLY A 1 133 ? -1.979 0.715 25.165 1.00 83.56 133 GLY A N 1
ATOM 897 C CA . GLY A 1 133 ? -0.703 1.401 25.051 1.00 83.56 133 GLY A CA 1
ATOM 898 C C . GLY A 1 133 ? -0.842 2.927 24.946 1.00 83.56 133 GLY A C 1
ATOM 899 O O . GLY A 1 133 ? -1.930 3.455 24.712 1.00 83.56 133 GLY A O 1
ATOM 900 N N . PRO A 1 134 ? 0.239 3.683 25.216 1.00 86.81 134 PRO A N 1
ATOM 901 C CA . PRO A 1 134 ? 0.235 5.142 25.121 1.00 86.81 134 PRO A CA 1
ATOM 902 C C . PRO A 1 134 ? 0.357 5.704 23.694 1.00 86.81 134 PRO A C 1
ATOM 904 O O . PRO A 1 134 ? 0.185 6.919 23.533 1.00 86.81 134 PRO A O 1
ATOM 907 N N . LEU A 1 135 ? 0.734 4.910 22.685 1.00 85.25 135 LEU A N 1
ATOM 908 C CA . LEU A 1 135 ? 0.837 5.396 21.309 1.00 85.25 135 LEU A CA 1
ATOM 909 C C . LEU A 1 135 ? -0.549 5.468 20.655 1.00 85.25 135 LEU A C 1
ATOM 911 O O . LEU A 1 135 ? -1.508 4.832 21.064 1.00 85.25 135 LEU A O 1
ATOM 915 N N . ALA A 1 136 ? -0.672 6.338 19.654 1.00 87.31 136 ALA A N 1
ATOM 916 C CA . ALA A 1 136 ? -1.901 6.474 18.884 1.00 87.31 136 ALA A CA 1
ATOM 917 C C . ALA A 1 136 ? -1.762 5.761 17.538 1.00 87.31 136 ALA A C 1
ATOM 919 O O . ALA A 1 136 ? -0.699 5.824 16.912 1.00 87.31 136 ALA A O 1
ATOM 920 N N . ALA A 1 137 ? -2.870 5.208 17.034 1.00 89.00 137 ALA A N 1
ATOM 921 C CA . ALA A 1 137 ? -2.905 4.583 15.719 1.00 89.00 137 ALA A CA 1
ATOM 922 C C . ALA A 1 137 ? -2.485 5.555 14.600 1.00 89.00 137 ALA A C 1
ATOM 924 O O . ALA A 1 137 ? -3.077 6.632 14.414 1.00 89.00 137 ALA A O 1
ATOM 925 N N . ALA A 1 138 ? -1.494 5.151 13.808 1.00 89.50 138 ALA A N 1
ATOM 926 C CA . ALA A 1 138 ? -0.974 5.910 12.676 1.00 89.50 138 ALA A CA 1
ATOM 927 C C . ALA A 1 138 ? -1.645 5.471 11.370 1.00 89.50 138 ALA A C 1
ATOM 929 O O . ALA A 1 138 ? -1.877 4.287 11.155 1.00 89.50 138 ALA A O 1
ATOM 930 N N . THR A 1 139 ? -1.930 6.413 10.464 1.00 92.31 139 THR A N 1
ATOM 931 C CA . THR A 1 139 ? -2.448 6.058 9.130 1.00 92.31 139 THR A CA 1
ATOM 932 C C . THR A 1 139 ? -1.332 5.452 8.289 1.00 92.31 139 THR A C 1
ATOM 934 O O . THR A 1 139 ? -0.311 6.096 8.052 1.00 92.31 139 THR A O 1
ATOM 937 N N . LEU A 1 140 ? -1.547 4.226 7.827 1.00 91.06 140 LEU A N 1
ATOM 938 C CA . LEU A 1 140 ? -0.625 3.490 6.969 1.00 91.06 140 LEU A CA 1
ATOM 939 C C . LEU A 1 140 ? -0.977 3.647 5.491 1.00 91.06 140 LEU A C 1
ATOM 941 O O . LEU A 1 140 ? -0.094 3.770 4.645 1.00 91.06 140 LEU A O 1
ATOM 945 N N . MET A 1 141 ? -2.275 3.646 5.194 1.00 94.38 141 MET A N 1
ATOM 946 C CA . MET A 1 141 ? -2.812 3.613 3.842 1.00 94.38 141 MET A CA 1
ATOM 947 C C . MET A 1 141 ? -4.172 4.316 3.801 1.00 94.38 141 MET A C 1
ATOM 949 O O . MET A 1 141 ? -4.930 4.308 4.770 1.00 94.38 141 MET A O 1
ATOM 953 N N . THR A 1 142 ? -4.481 4.943 2.671 1.00 97.94 142 THR A N 1
ATOM 954 C CA . THR A 1 142 ? -5.806 5.489 2.360 1.00 97.94 142 THR A CA 1
ATOM 955 C C . THR A 1 142 ? -6.397 4.741 1.172 1.00 97.94 142 THR A C 1
ATOM 957 O O . THR A 1 142 ? -5.805 4.741 0.095 1.00 97.94 142 THR A O 1
ATOM 960 N N . LEU A 1 143 ? -7.568 4.141 1.361 1.00 98.56 143 LEU A N 1
ATOM 961 C CA . LEU A 1 143 ? -8.344 3.465 0.324 1.00 98.56 143 LEU A CA 1
ATOM 962 C C . LEU A 1 143 ? -9.373 4.447 -0.238 1.00 98.56 143 LEU A C 1
ATOM 964 O O . LEU A 1 143 ? -10.295 4.859 0.471 1.00 98.56 143 LEU A O 1
ATOM 968 N N . GLN A 1 144 ? -9.212 4.878 -1.486 1.00 98.50 144 GLN A N 1
ATOM 969 C CA . GLN A 1 144 ? -10.146 5.818 -2.102 1.00 98.50 144 GLN A CA 1
ATOM 970 C C . GLN A 1 144 ? -11.447 5.125 -2.486 1.00 98.50 144 GLN A C 1
ATOM 972 O O . GLN A 1 144 ? -11.432 4.043 -3.056 1.00 98.50 144 GLN A O 1
ATOM 977 N N . ASN A 1 145 ? -12.573 5.794 -2.232 1.00 97.81 145 ASN A N 1
ATOM 978 C CA . ASN A 1 145 ? -13.908 5.329 -2.623 1.00 97.81 145 ASN A CA 1
ATOM 979 C C . ASN A 1 145 ? -14.306 3.971 -2.018 1.00 97.81 145 ASN A C 1
ATOM 981 O O . ASN A 1 145 ? -15.221 3.320 -2.516 1.00 97.81 145 ASN A O 1
ATOM 985 N N . VAL A 1 146 ? -13.660 3.583 -0.917 1.00 97.94 146 VAL A N 1
ATOM 986 C CA . VAL A 1 146 ? -14.006 2.401 -0.128 1.00 97.94 146 VAL A CA 1
ATOM 987 C C . VAL A 1 146 ? -14.798 2.831 1.097 1.00 97.94 146 VAL A C 1
ATOM 989 O O . VAL A 1 146 ? -14.397 3.744 1.828 1.00 97.94 146 VAL A O 1
ATOM 992 N N . LEU A 1 147 ? -15.917 2.150 1.332 1.00 96.00 147 LEU A N 1
ATOM 993 C CA . LEU A 1 147 ? -16.704 2.287 2.550 1.00 96.00 147 LEU A CA 1
ATOM 994 C C . LEU A 1 147 ? -16.070 1.440 3.660 1.00 96.00 147 LEU A C 1
ATOM 996 O O . LEU A 1 147 ? -15.916 0.233 3.492 1.00 96.00 147 LEU A O 1
ATOM 1000 N N . ALA A 1 148 ? -15.767 2.030 4.813 1.00 94.00 148 ALA A N 1
ATOM 1001 C CA . ALA A 1 148 ? -15.081 1.338 5.906 1.00 94.00 148 ALA A CA 1
ATOM 1002 C C . ALA A 1 148 ? -15.865 0.103 6.374 1.00 94.00 148 ALA A C 1
ATOM 1004 O O . ALA A 1 148 ? -15.293 -0.956 6.599 1.00 94.00 148 ALA A O 1
ATOM 1005 N N . THR A 1 149 ? -17.197 0.194 6.395 1.00 91.56 149 THR A N 1
ATOM 1006 C CA . THR A 1 149 ? -18.081 -0.919 6.771 1.00 91.56 149 THR A CA 1
ATOM 1007 C C . THR A 1 149 ? -18.162 -2.037 5.725 1.00 91.56 149 THR A C 1
ATOM 1009 O O . THR A 1 149 ? -18.867 -3.013 5.952 1.00 91.56 149 THR A O 1
ATOM 1012 N N . SER A 1 150 ? -17.516 -1.892 4.564 1.00 93.38 150 SER A N 1
ATOM 1013 C CA . SER A 1 150 ? -17.364 -2.973 3.578 1.00 93.38 150 SER A CA 1
ATOM 1014 C C . SER A 1 150 ? -16.089 -3.793 3.786 1.00 93.38 150 SER A C 1
ATOM 1016 O O . SER A 1 150 ? -15.955 -4.859 3.192 1.00 93.38 150 SER A O 1
ATOM 1018 N N . MET A 1 151 ? -15.180 -3.330 4.653 1.00 93.19 151 MET A N 1
ATOM 1019 C CA . MET A 1 151 ? -13.980 -4.072 5.025 1.00 93.19 151 MET A CA 1
ATOM 1020 C C . MET A 1 151 ? -14.348 -5.300 5.857 1.00 93.19 151 MET A C 1
ATOM 1022 O O . MET A 1 151 ? -15.247 -5.264 6.703 1.00 93.19 151 MET A O 1
ATOM 1026 N N . THR A 1 152 ? -13.626 -6.390 5.625 1.00 89.88 152 THR A N 1
ATOM 1027 C CA . THR A 1 152 ? -13.800 -7.669 6.322 1.00 89.88 152 THR A CA 1
ATOM 1028 C C . THR A 1 152 ? -12.441 -8.289 6.634 1.00 89.88 152 THR A C 1
ATOM 1030 O O . THR A 1 152 ? -11.413 -7.814 6.150 1.00 89.88 152 THR A O 1
ATOM 1033 N N . SER A 1 153 ? -12.428 -9.377 7.406 1.00 86.31 153 SER A N 1
ATOM 1034 C CA . SER A 1 153 ? -11.212 -10.169 7.616 1.00 86.31 153 SER A CA 1
ATOM 1035 C C . SER A 1 153 ? -10.644 -10.749 6.318 1.00 86.31 153 SER A C 1
ATOM 1037 O O . SER A 1 153 ? -9.444 -10.962 6.251 1.00 86.31 153 SER A O 1
ATOM 1039 N N . ASP A 1 154 ? -11.458 -10.944 5.273 1.00 89.31 154 ASP A N 1
ATOM 1040 C CA . ASP A 1 154 ? -10.981 -11.460 3.979 1.00 89.31 154 ASP A CA 1
ATOM 1041 C C . ASP A 1 154 ? -10.026 -10.486 3.268 1.00 89.31 154 ASP A C 1
ATOM 1043 O O . ASP A 1 154 ? -9.256 -10.891 2.398 1.00 89.31 154 ASP A O 1
ATOM 1047 N N . ASN A 1 155 ? -10.063 -9.202 3.646 1.00 93.12 155 ASN A N 1
ATOM 1048 C CA . ASN A 1 155 ? -9.199 -8.159 3.094 1.00 93.12 155 ASN A CA 1
ATOM 1049 C C . ASN A 1 155 ? -7.873 -8.015 3.845 1.00 93.12 155 ASN A C 1
ATO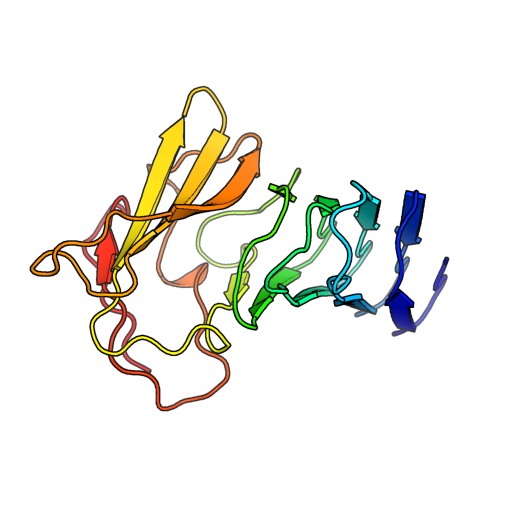M 1051 O O . ASN A 1 155 ? -7.078 -7.143 3.501 1.00 93.12 155 ASN A O 1
ATOM 1055 N N . VAL A 1 156 ? -7.634 -8.815 4.883 1.00 88.94 156 VAL A N 1
ATOM 1056 C CA . VAL A 1 156 ? -6.407 -8.764 5.679 1.00 88.94 156 VAL A CA 1
ATOM 1057 C C . VAL A 1 156 ? -5.779 -10.144 5.670 1.00 88.94 156 VAL A C 1
ATOM 1059 O O . VAL A 1 156 ? -6.420 -11.133 6.014 1.00 88.94 156 VAL A O 1
ATOM 1062 N N . VAL A 1 157 ? -4.513 -10.207 5.277 1.00 83.69 157 VAL A N 1
ATOM 1063 C CA . VAL A 1 157 ? -3.726 -11.438 5.315 1.00 83.69 157 VAL A CA 1
ATOM 1064 C C . VAL A 1 157 ? -2.500 -11.233 6.192 1.00 83.69 157 VAL A C 1
ATOM 1066 O O . VAL A 1 157 ? -1.916 -10.153 6.220 1.00 83.69 157 VAL A O 1
ATOM 1069 N N . ASP A 1 158 ? -2.123 -12.287 6.907 1.00 68.19 158 ASP A N 1
ATOM 1070 C CA . ASP A 1 158 ? -0.826 -12.410 7.567 1.00 68.19 158 ASP A CA 1
ATOM 1071 C C . ASP A 1 158 ? -0.075 -13.532 6.848 1.00 68.19 158 ASP A C 1
ATOM 1073 O O . ASP A 1 158 ? -0.236 -14.713 7.165 1.00 68.19 158 ASP A O 1
ATOM 1077 N N . LEU A 1 159 ? 0.659 -13.183 5.788 1.00 52.44 159 LEU A N 1
ATOM 1078 C CA . LEU A 1 159 ? 1.319 -14.183 4.944 1.00 52.44 159 LEU A CA 1
ATOM 1079 C C . LEU A 1 159 ? 2.542 -14.846 5.611 1.00 52.44 159 LEU A C 1
ATOM 1081 O O . LEU A 1 159 ? 3.132 -15.728 4.990 1.00 52.44 159 LEU A O 1
ATOM 1085 N N . ASP A 1 160 ? 2.861 -14.535 6.875 1.00 45.25 160 ASP A N 1
ATOM 1086 C CA . ASP A 1 160 ? 3.979 -15.135 7.618 1.00 45.25 160 ASP A CA 1
ATOM 1087 C C . ASP A 1 160 ? 3.561 -15.923 8.882 1.00 45.25 160 ASP A C 1
ATOM 1089 O O . ASP A 1 160 ? 4.356 -16.038 9.815 1.00 45.25 160 ASP A O 1
ATOM 1093 N N . ALA A 1 161 ? 2.351 -16.509 8.905 1.00 38.91 161 ALA A N 1
ATOM 1094 C CA . ALA A 1 161 ? 1.921 -17.616 9.786 1.00 38.91 161 ALA A CA 1
ATOM 1095 C C . ALA A 1 161 ? 2.721 -17.750 11.106 1.00 38.91 161 ALA A C 1
ATOM 1097 O O . ALA A 1 161 ? 3.564 -18.639 11.273 1.00 38.91 161 ALA A O 1
ATOM 1098 N N . GLY A 1 162 ? 2.452 -16.840 12.046 1.00 44.59 162 GLY A N 1
ATOM 1099 C CA . GLY A 1 162 ? 3.101 -16.804 13.361 1.00 44.59 162 GLY A CA 1
ATOM 1100 C C . GLY A 1 162 ? 2.907 -15.505 14.151 1.00 44.59 162 GLY A C 1
ATOM 1101 O O . GLY A 1 162 ? 3.355 -15.431 15.299 1.00 44.59 162 GLY A O 1
ATOM 1102 N N . GLY A 1 163 ? 2.258 -14.491 13.568 1.00 47.72 163 GLY A N 1
ATOM 1103 C CA . GLY A 1 163 ? 1.945 -13.229 14.228 1.00 47.72 163 GLY A CA 1
ATOM 1104 C C . GLY A 1 163 ? 0.911 -13.379 15.346 1.00 47.72 163 GLY A C 1
ATOM 1105 O O . GLY A 1 163 ? 0.009 -14.213 15.296 1.00 47.72 163 GLY A O 1
ATOM 1106 N N . ALA A 1 164 ? 1.052 -12.567 16.396 1.00 51.66 164 ALA A N 1
ATOM 1107 C CA . ALA A 1 164 ? 0.019 -12.430 17.4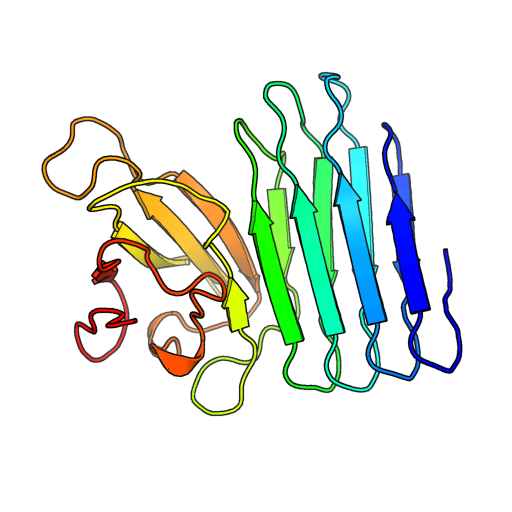19 1.00 51.66 164 ALA A CA 1
ATOM 1108 C C . ALA A 1 164 ? -1.295 -11.941 16.773 1.00 51.66 164 ALA A C 1
ATOM 1110 O O . ALA A 1 164 ? -1.230 -11.177 15.809 1.00 51.66 164 ALA A O 1
ATOM 1111 N N . PRO A 1 165 ? -2.472 -12.324 17.303 1.00 57.12 165 PRO A N 1
ATOM 1112 C CA . PRO A 1 165 ? -3.749 -11.899 16.739 1.00 57.12 165 PRO A CA 1
ATOM 1113 C C . PRO A 1 165 ? -3.816 -10.371 16.645 1.00 57.12 165 PRO A C 1
ATOM 1115 O O . PRO A 1 165 ? -3.593 -9.677 17.638 1.00 57.12 165 PRO A O 1
ATOM 1118 N N . VAL A 1 166 ? -4.133 -9.868 15.450 1.00 65.75 166 VAL A N 1
ATOM 1119 C CA . VAL A 1 166 ? -4.432 -8.452 15.213 1.00 65.75 166 VAL A CA 1
ATOM 1120 C C . VAL A 1 166 ? -5.935 -8.258 15.377 1.00 65.75 166 VAL A C 1
ATOM 1122 O O . VAL A 1 166 ? -6.741 -8.956 14.751 1.00 65.75 166 VAL A O 1
ATOM 1125 N N . GLU A 1 167 ? -6.321 -7.321 16.240 1.00 74.12 167 GLU A N 1
ATOM 1126 C CA . GLU A 1 167 ? -7.719 -6.921 16.385 1.00 74.12 167 GLU A CA 1
ATOM 1127 C C . GLU A 1 167 ? -8.127 -6.029 15.208 1.00 74.12 167 GLU A C 1
ATOM 1129 O O . GLU A 1 167 ? -7.432 -5.064 14.886 1.00 74.12 167 GLU A O 1
ATOM 1134 N N . LEU A 1 168 ? -9.261 -6.345 14.576 1.00 74.38 168 LEU A N 1
ATOM 1135 C CA . LEU A 1 168 ? -9.848 -5.530 13.516 1.00 74.38 168 LEU A CA 1
ATOM 1136 C C . LEU A 1 168 ? -10.970 -4.658 14.086 1.00 74.38 168 LEU A C 1
ATOM 1138 O O . LEU A 1 168 ? -12.000 -5.160 14.544 1.00 74.38 168 LEU A O 1
ATOM 1142 N N . VAL A 1 169 ? -10.802 -3.341 13.989 1.00 79.31 169 VAL A N 1
ATOM 1143 C CA . VAL A 1 169 ? -11.793 -2.342 14.407 1.00 79.31 169 VAL A CA 1
ATOM 1144 C C . VAL A 1 169 ? -12.384 -1.650 13.180 1.00 79.31 169 VAL A C 1
ATOM 1146 O O . VAL A 1 169 ? -11.686 -1.351 12.214 1.00 79.31 169 VAL A O 1
ATOM 1149 N N . GLY A 1 170 ? -13.690 -1.371 13.213 1.00 73.12 170 GLY A N 1
ATOM 1150 C CA . GLY A 1 170 ? -14.402 -0.713 12.107 1.00 73.12 170 GLY A CA 1
ATOM 1151 C C . GLY A 1 170 ? -14.986 -1.669 11.061 1.00 73.12 170 GLY A C 1
ATOM 1152 O O . GLY A 1 170 ? -15.581 -1.214 10.087 1.00 73.12 170 GLY A O 1
ATOM 1153 N N . VAL A 1 171 ? -14.877 -2.980 11.290 1.00 71.62 171 VAL A N 1
ATOM 1154 C CA . VAL A 1 171 ? -15.523 -4.031 10.489 1.00 71.62 171 VAL A CA 1
ATOM 1155 C C . VAL A 1 171 ? -16.900 -4.421 11.073 1.00 71.62 171 VAL A C 1
ATOM 1157 O O . VAL A 1 171 ? -17.104 -4.288 12.283 1.00 71.62 171 VAL A O 1
ATOM 1160 N N . PRO A 1 172 ? -17.866 -4.910 10.263 1.00 58.53 172 PRO A N 1
ATOM 1161 C CA . PRO A 1 172 ? -19.242 -5.212 10.705 1.00 58.53 172 PRO A CA 1
ATOM 1162 C C . PRO A 1 172 ? -19.371 -6.261 11.821 1.00 58.53 172 PRO A C 1
ATOM 1164 O O . PRO A 1 172 ? -20.408 -6.341 12.478 1.00 58.53 172 PRO A O 1
ATOM 1167 N N . VAL A 1 173 ? -18.332 -7.067 12.036 1.00 56.78 173 VAL A N 1
ATOM 1168 C CA . VAL A 1 173 ? -18.208 -8.015 13.144 1.00 56.78 173 VAL A CA 1
ATOM 1169 C C . VAL A 1 173 ? -16.793 -7.855 13.671 1.00 56.78 173 VAL A C 1
ATOM 1171 O O . VAL A 1 173 ? -15.870 -7.988 12.874 1.00 56.78 173 VAL A O 1
ATOM 1174 N N . ALA A 1 174 ? -16.614 -7.562 14.964 1.00 51.16 174 ALA A N 1
ATOM 1175 C CA . ALA A 1 174 ? -15.291 -7.558 15.589 1.00 51.16 174 ALA A CA 1
ATOM 1176 C C . ALA A 1 174 ? -14.633 -8.919 15.322 1.00 51.16 174 ALA A C 1
ATOM 1178 O O . ALA A 1 174 ? -15.031 -9.937 15.891 1.00 51.16 174 ALA A O 1
ATOM 1179 N N . ALA A 1 175 ? -13.706 -8.940 14.372 1.00 55.56 175 ALA A N 1
ATOM 1180 C CA . ALA A 1 175 ? -13.055 -10.141 13.894 1.00 55.56 175 ALA A CA 1
ATOM 1181 C C . ALA A 1 175 ? -11.606 -10.085 14.364 1.00 55.56 175 ALA A C 1
ATOM 1183 O O . ALA A 1 175 ? -10.928 -9.070 14.213 1.00 55.56 175 ALA A O 1
ATOM 1184 N N . GLN A 1 176 ? -11.146 -11.173 14.964 1.00 55.56 176 GLN A N 1
ATOM 1185 C CA . GLN A 1 176 ? -9.725 -11.383 15.187 1.00 55.56 176 GLN A CA 1
ATOM 1186 C C . GLN A 1 176 ? -9.183 -12.134 13.979 1.00 55.56 176 GLN A C 1
ATOM 1188 O O . GLN A 1 176 ? -9.806 -13.101 13.531 1.00 55.56 176 GLN A O 1
ATOM 1193 N N . LEU A 1 177 ? -8.033 -11.704 13.464 1.00 51.16 177 LEU A N 1
ATOM 1194 C CA . LEU A 1 177 ? -7.275 -12.540 12.546 1.00 51.16 177 LEU A CA 1
ATOM 1195 C C . LEU A 1 177 ? -6.676 -13.682 13.376 1.00 51.16 177 LEU A C 1
ATOM 1197 O O . LEU A 1 177 ? -5.804 -13.455 14.215 1.00 51.16 177 LEU A O 1
ATOM 1201 N N . ILE A 1 178 ? -7.207 -14.892 13.208 1.00 43.62 178 ILE A N 1
ATOM 1202 C CA . ILE A 1 178 ? -6.601 -16.108 13.753 1.00 43.62 178 ILE A CA 1
ATOM 1203 C C . ILE A 1 178 ? -5.792 -16.700 12.601 1.00 43.62 178 ILE A C 1
ATOM 1205 O O . ILE A 1 178 ? -6.384 -17.039 11.577 1.00 43.62 178 ILE A O 1
ATOM 1209 N N . GLY A 1 179 ? -4.465 -16.718 12.754 1.00 47.00 179 GLY A N 1
ATOM 1210 C CA . GLY A 1 179 ? -3.531 -17.258 11.760 1.00 47.00 179 GLY A CA 1
ATOM 1211 C C . GLY A 1 179 ? -3.775 -18.721 11.414 1.00 47.00 179 GLY A C 1
ATOM 1212 O O . GLY A 1 179 ? -4.316 -19.461 12.271 1.00 47.00 179 GLY A O 1
#

Secondary structure (DSSP, 8-state):
-EEEESS-EEEEESSSEEEEEEEES--EEEEEPPSS-SPPEEEEEEEES--EEEEE-BTT---EEEEEEEES--EEEEESSSB-SEEEESS---STTS-EEE-TTS--TT-EEEEEEETTEEEEEEESS-TTSSSPPEEEEEETT--GGG--GGGEE-TTS-PPPPEEESSSS-EE---

Radius of gyration: 15.51 Å; chains: 1; bounding box: 36×32×47 Å

pLDDT: mean 86.74, std 14.27, range [38.91, 98.75]

Sequence (179 aa):
LNGGNGNDVLKVSGSGNSGLFGGRGADLIEIAATQQTVAGRAVASGGDDADTIVVTRGALDNTAVNASGGAGIDTFVLRGEGRLGSLTVKDFAAGAGGDRIDLAGLAAPGGVLEFVQSGSATLVRFDLDGAAGPLAAATLMTLQNVLATSMTSDNVVDLDAGGAPVELVGVPVAAQLIG